Protein AF-A0A7U6KQI2-F1 (afdb_monomer)

Solvent-accessible surface area (backbone atoms only — not comparable to full-atom values): 11496 Å² total; per-residue (Å²): 137,54,70,47,60,80,83,77,88,86,73,78,76,94,43,94,84,66,69,53,70,56,40,53,53,15,52,50,47,34,68,74,64,38,85,82,41,93,63,65,39,61,56,38,44,75,36,62,61,55,49,39,53,52,46,29,74,75,37,90,73,30,69,63,38,70,56,45,44,67,76,28,96,80,22,43,69,46,88,55,51,68,84,73,72,43,36,100,43,98,83,51,48,86,84,87,81,79,83,88,69,80,93,71,61,63,43,60,57,50,57,73,70,44,94,61,56,85,85,59,84,67,90,86,66,77,79,86,78,88,77,86,53,77,36,42,60,90,90,49,73,78,52,50,51,23,80,91,77,74,36,75,60,78,96,70,84,91,74,59,68,69,58,38,51,74,70,71,51,75,82,89,85,129

Structure (mmCIF, N/CA/C/O backbone):
data_AF-A0A7U6KQI2-F1
#
_entry.id   AF-A0A7U6KQI2-F1
#
loop_
_atom_site.group_PDB
_atom_site.id
_atom_site.type_symbol
_atom_site.label_atom_id
_atom_site.label_alt_id
_atom_site.label_comp_id
_atom_site.label_asym_id
_atom_site.label_entity_id
_atom_site.label_seq_id
_atom_site.pdbx_PDB_ins_code
_atom_site.Cartn_x
_atom_site.Cartn_y
_atom_site.Cartn_z
_atom_site.occupancy
_atom_site.B_iso_or_equiv
_atom_site.auth_seq_id
_atom_site.auth_comp_id
_atom_site.auth_asym_id
_atom_site.auth_atom_id
_atom_site.pdbx_PDB_model_num
ATOM 1 N N . MET A 1 1 ? 2.837 10.499 0.931 1.00 57.94 1 MET A N 1
ATOM 2 C CA . MET A 1 1 ? 1.534 11.168 0.700 1.00 57.94 1 MET A CA 1
ATOM 3 C C . MET A 1 1 ? 0.795 11.158 2.033 1.00 57.94 1 MET A C 1
ATOM 5 O O . MET A 1 1 ? 0.653 10.084 2.589 1.00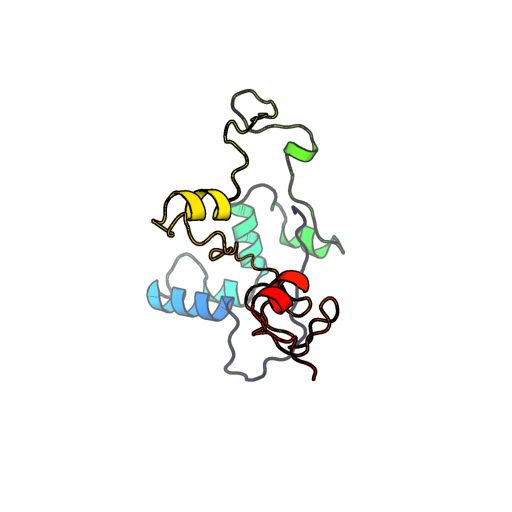 57.94 1 MET A O 1
ATOM 9 N N . CYS A 1 2 ? 0.428 12.316 2.591 1.00 86.50 2 CYS A N 1
ATOM 10 C CA . CYS A 1 2 ? -0.110 12.435 3.964 1.00 86.50 2 CYS A CA 1
ATOM 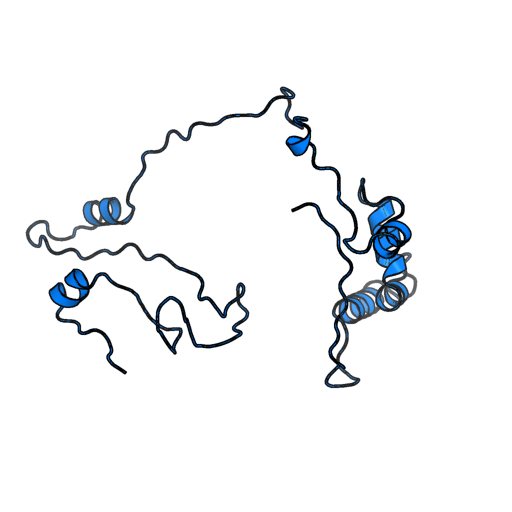11 C C . CYS A 1 2 ? -1.554 12.944 3.979 1.00 86.50 2 CYS A C 1
ATOM 13 O O . CYS A 1 2 ? -1.924 13.700 4.868 1.00 86.50 2 CYS A O 1
ATOM 15 N N . GLN A 1 3 ? -2.329 12.638 2.940 1.00 93.19 3 GLN A N 1
ATOM 16 C CA . GLN A 1 3 ? -3.720 13.062 2.822 1.00 93.19 3 GLN A CA 1
ATOM 17 C C . GLN A 1 3 ? -4.625 11.866 3.093 1.00 93.19 3 GLN A C 1
ATOM 19 O O . GLN A 1 3 ? -4.462 10.821 2.468 1.00 93.19 3 GLN A O 1
ATOM 24 N N . ILE A 1 4 ? -5.559 12.035 4.018 1.00 94.38 4 ILE A N 1
ATOM 25 C CA . ILE A 1 4 ? -6.569 11.050 4.383 1.00 94.38 4 ILE A CA 1
ATOM 26 C C . ILE A 1 4 ? -7.875 11.509 3.761 1.00 94.38 4 ILE A C 1
ATOM 28 O O . ILE A 1 4 ? -8.341 12.600 4.075 1.00 94.38 4 ILE A O 1
ATOM 32 N N . VAL A 1 5 ? -8.447 10.697 2.877 1.00 93.94 5 VAL A N 1
ATOM 33 C CA . VAL A 1 5 ? -9.682 11.005 2.144 1.00 93.94 5 VAL A CA 1
ATOM 34 C C . VAL A 1 5 ? -10.743 9.940 2.407 1.00 93.94 5 VAL A C 1
ATOM 36 O O . VAL A 1 5 ? -10.389 8.774 2.608 1.00 93.94 5 VAL A O 1
ATOM 39 N N . PRO A 1 6 ? -12.037 10.303 2.414 1.00 91.06 6 PRO A N 1
ATOM 40 C CA . PRO A 1 6 ? -13.094 9.310 2.484 1.00 91.06 6 PRO A CA 1
ATOM 41 C C . PRO A 1 6 ? -13.085 8.461 1.211 1.00 91.06 6 PRO A C 1
ATOM 43 O O . PRO A 1 6 ? -12.901 8.965 0.102 1.00 91.06 6 PRO A O 1
ATOM 46 N N . THR A 1 7 ? -13.307 7.160 1.369 1.00 87.69 7 THR A N 1
ATOM 47 C CA . THR A 1 7 ? -13.511 6.241 0.249 1.00 87.69 7 THR A CA 1
ATOM 48 C C . THR A 1 7 ? -14.771 5.428 0.501 1.00 87.69 7 THR A C 1
ATOM 50 O O . THR A 1 7 ? -15.082 5.085 1.641 1.00 87.69 7 THR A O 1
ATOM 53 N N . GLN A 1 8 ? -15.521 5.157 -0.566 1.00 85.19 8 GLN A N 1
ATOM 54 C CA . GLN A 1 8 ? -16.731 4.348 -0.503 1.00 85.19 8 GLN A CA 1
ATOM 55 C C . GLN A 1 8 ? -16.866 3.540 -1.792 1.00 85.19 8 GLN A C 1
ATOM 57 O O . GLN A 1 8 ? -16.806 4.091 -2.896 1.00 85.19 8 GLN A O 1
ATOM 62 N N . GLY A 1 9 ? -17.057 2.228 -1.650 1.00 85.00 9 GLY A N 1
ATOM 63 C CA . GLY A 1 9 ? -17.416 1.364 -2.768 1.00 85.00 9 GLY A CA 1
ATOM 64 C C . GLY A 1 9 ? -18.806 1.725 -3.293 1.00 85.00 9 GLY A C 1
ATOM 65 O O . GLY A 1 9 ? -19.740 1.884 -2.513 1.00 85.00 9 GLY A O 1
ATOM 66 N N . LYS A 1 10 ? -18.947 1.868 -4.614 1.00 87.44 10 LYS A N 1
ATOM 67 C CA . LYS A 1 10 ? -20.230 2.201 -5.267 1.00 87.44 10 LYS A CA 1
ATOM 68 C C . LYS A 1 10 ? -20.938 0.991 -5.880 1.00 87.44 10 LYS A C 1
ATOM 70 O O . LYS A 1 10 ? -22.059 1.115 -6.359 1.00 87.44 10 LYS A O 1
ATOM 75 N N . LEU A 1 11 ? -20.266 -0.157 -5.925 1.00 89.50 11 LEU A N 1
ATOM 76 C CA . LEU A 1 11 ? -20.790 -1.365 -6.550 1.00 89.50 11 LEU A CA 1
ATOM 77 C C . LEU A 1 11 ? -21.666 -2.129 -5.560 1.00 89.50 11 LEU A C 1
ATOM 79 O O . LEU A 1 11 ? -21.281 -2.319 -4.407 1.00 89.50 11 LEU A O 1
ATOM 83 N N . LY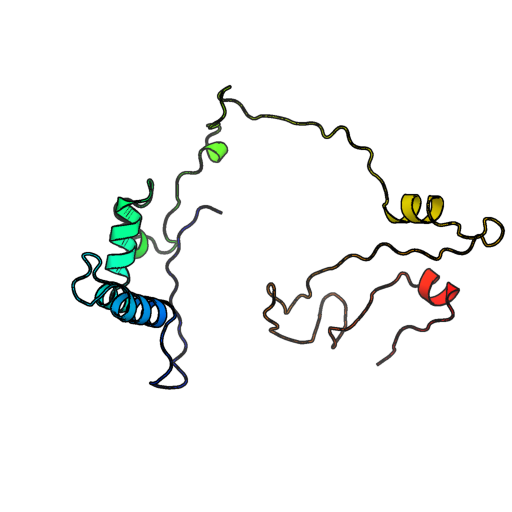S A 1 12 ? -22.824 -2.599 -6.031 1.00 88.69 12 LYS A N 1
ATOM 84 C CA . LYS A 1 12 ? -23.639 -3.546 -5.272 1.00 88.69 12 LYS A CA 1
ATOM 85 C C . LYS A 1 12 ? -22.884 -4.882 -5.189 1.00 88.69 12 LYS A C 1
ATOM 87 O O . LYS A 1 12 ? -22.381 -5.330 -6.224 1.00 88.69 12 LYS A O 1
ATOM 92 N N . PRO A 1 13 ? -22.798 -5.521 -4.010 1.00 89.69 13 PRO A N 1
ATOM 93 C CA . PRO A 1 13 ? -22.242 -6.863 -3.897 1.00 89.69 13 PRO A CA 1
ATOM 94 C C . PRO A 1 13 ? -22.929 -7.829 -4.866 1.00 89.69 13 PRO A C 1
ATOM 96 O O . PRO A 1 13 ? -24.145 -7.782 -5.049 1.00 89.69 13 PRO A O 1
ATOM 99 N N . VAL A 1 14 ? -22.144 -8.706 -5.489 1.00 93.88 14 VAL A N 1
ATOM 100 C CA . VAL A 1 14 ? -22.645 -9.694 -6.463 1.00 93.88 14 VAL A CA 1
ATOM 101 C C . VAL A 1 14 ? -23.403 -10.855 -5.809 1.00 93.88 14 VAL A C 1
ATOM 103 O O . VAL A 1 14 ? -24.035 -11.645 -6.502 1.00 93.88 14 VAL A O 1
ATOM 106 N N . SER A 1 15 ? -23.328 -10.978 -4.484 1.00 94.56 15 SER A N 1
ATOM 107 C CA . SER A 1 15 ? -23.982 -12.018 -3.695 1.00 94.56 15 SER A CA 1
ATOM 108 C C . SER A 1 15 ? -24.160 -11.534 -2.260 1.00 94.56 15 SER A C 1
ATOM 110 O O . SER A 1 15 ? -23.275 -10.861 -1.731 1.00 94.56 15 SER A O 1
ATOM 112 N N . ASP A 1 16 ? -25.250 -11.946 -1.615 1.00 89.88 16 ASP A N 1
ATOM 113 C CA . ASP A 1 16 ? -25.500 -11.683 -0.192 1.00 89.88 16 ASP A CA 1
ATOM 114 C C . ASP A 1 16 ? -24.538 -12.463 0.726 1.00 89.88 16 ASP A C 1
ATOM 116 O O . ASP A 1 16 ? -24.363 -12.119 1.891 1.00 89.88 16 ASP A O 1
ATOM 120 N N . ASN A 1 17 ? -23.854 -13.481 0.188 1.00 93.25 17 ASN A N 1
ATOM 121 C CA . ASN A 1 17 ? -22.815 -14.228 0.900 1.00 93.25 17 ASN A CA 1
ATOM 122 C C . ASN A 1 17 ? -21.437 -13.547 0.837 1.00 93.25 17 ASN A C 1
ATOM 124 O O . ASN A 1 17 ? -20.506 -13.987 1.513 1.00 93.25 17 ASN A O 1
ATOM 128 N N . LEU A 1 18 ? -21.271 -12.509 0.006 1.00 93.69 18 LEU A N 1
ATOM 129 C CA . LEU A 1 18 ? -19.999 -11.806 -0.121 1.00 93.69 18 LEU A CA 1
ATOM 130 C C . LEU A 1 18 ? -19.823 -10.842 1.054 1.00 93.69 18 LEU A C 1
ATOM 132 O O . LEU A 1 18 ? -20.541 -9.853 1.184 1.00 93.69 18 LEU A O 1
ATOM 136 N N . LYS A 1 19 ? -18.828 -11.119 1.894 1.00 92.25 19 LYS A N 1
ATOM 137 C CA . LYS A 1 19 ? -18.512 -10.316 3.077 1.00 92.25 19 LYS A CA 1
ATOM 138 C C . LYS A 1 19 ? -17.419 -9.295 2.767 1.00 92.25 19 LYS A C 1
ATOM 140 O O . LYS A 1 19 ? -16.539 -9.546 1.944 1.00 92.25 19 LYS A O 1
ATOM 145 N N . SER A 1 20 ? -17.462 -8.145 3.440 1.00 91.56 20 SER A N 1
ATOM 146 C CA . SER A 1 20 ? -16.341 -7.202 3.430 1.00 91.56 20 SER A CA 1
ATOM 147 C C . SER A 1 20 ? -15.134 -7.811 4.147 1.00 91.56 20 SER A C 1
ATOM 149 O O . SER A 1 20 ? -15.292 -8.642 5.042 1.00 91.56 20 SER A O 1
ATOM 151 N N . GLU A 1 21 ? -13.925 -7.369 3.801 1.00 94.12 21 GLU A N 1
ATOM 152 C CA . GLU A 1 21 ? -12.700 -7.794 4.493 1.00 94.12 21 GLU A CA 1
ATOM 153 C C . GLU A 1 21 ? -12.789 -7.530 6.005 1.00 94.12 21 GLU A C 1
ATOM 155 O O . GLU A 1 21 ? -12.495 -8.413 6.806 1.00 94.12 21 GLU A O 1
ATOM 160 N N . ALA A 1 22 ? -13.315 -6.363 6.397 1.00 94.69 22 ALA A N 1
ATOM 161 C CA . ALA A 1 22 ? -13.563 -6.025 7.797 1.00 94.69 22 ALA A CA 1
ATOM 162 C C . ALA A 1 22 ? -14.506 -7.025 8.492 1.00 94.69 22 ALA A C 1
ATOM 164 O O . ALA A 1 22 ? -14.245 -7.409 9.630 1.00 94.69 22 ALA A O 1
ATOM 165 N N . LYS A 1 23 ? -15.570 -7.491 7.819 1.00 95.50 23 LYS A N 1
ATOM 166 C CA . LYS A 1 23 ? -16.492 -8.498 8.372 1.00 95.50 23 LYS A CA 1
ATOM 167 C C . LYS A 1 23 ? -15.829 -9.867 8.499 1.00 95.50 23 LYS A C 1
ATOM 169 O O . LYS A 1 23 ? -16.006 -10.513 9.524 1.00 95.50 23 LYS A O 1
ATOM 174 N N . ILE A 1 24 ? -15.035 -10.282 7.508 1.00 97.12 24 ILE A N 1
ATOM 175 C CA . ILE A 1 24 ? -14.280 -11.548 7.555 1.00 97.12 24 ILE A CA 1
ATOM 176 C C . ILE A 1 24 ? -13.312 -11.544 8.743 1.00 97.12 24 ILE A C 1
ATOM 178 O O . ILE A 1 24 ? -13.302 -12.488 9.531 1.00 97.12 24 ILE A O 1
ATOM 182 N N . ILE A 1 25 ? -12.530 -10.470 8.895 1.00 97.19 25 ILE A N 1
ATOM 183 C CA . ILE A 1 25 ? -11.577 -10.323 10.001 1.00 97.19 25 ILE A CA 1
ATOM 184 C C . ILE A 1 25 ? -12.314 -10.321 11.342 1.00 97.19 25 ILE A C 1
ATOM 186 O O . ILE A 1 25 ? -11.906 -11.030 12.257 1.00 97.19 25 ILE A O 1
ATOM 190 N N . ALA A 1 26 ? -13.407 -9.564 11.459 1.00 97.06 26 ALA A N 1
ATOM 191 C CA . ALA A 1 26 ? -14.174 -9.476 12.694 1.00 97.06 26 ALA A CA 1
ATOM 192 C C . ALA A 1 26 ? -14.792 -10.815 13.110 1.00 97.06 26 ALA A C 1
ATOM 194 O O . ALA A 1 26 ? -14.663 -11.205 14.265 1.00 97.06 26 ALA A O 1
ATOM 195 N N . GLU A 1 27 ? -15.427 -11.540 12.187 1.00 96.50 27 GLU A N 1
ATOM 196 C CA . GLU A 1 27 ? -16.010 -12.853 12.478 1.00 96.50 27 GLU A CA 1
ATOM 197 C C . GLU A 1 27 ? -14.941 -13.876 12.873 1.00 96.50 27 GLU A C 1
ATOM 199 O O . GLU A 1 27 ? -15.144 -14.636 13.821 1.00 96.50 27 GLU A O 1
ATOM 204 N N . LEU A 1 28 ? -13.786 -13.868 12.196 1.00 97.50 28 LEU A N 1
ATOM 205 C CA . LEU A 1 28 ? -12.658 -14.724 12.559 1.00 97.50 28 LEU A CA 1
ATOM 206 C C . LEU A 1 28 ? -12.121 -14.370 13.950 1.00 97.50 28 LEU A C 1
ATOM 208 O O . LEU A 1 28 ? -11.902 -15.263 14.764 1.00 97.50 28 LEU A O 1
ATOM 212 N N . ALA A 1 29 ? -11.945 -13.081 14.242 1.00 97.00 29 ALA A N 1
ATOM 213 C CA . ALA A 1 29 ? -11.482 -12.617 15.543 1.00 97.00 29 ALA A CA 1
ATOM 214 C C . ALA A 1 29 ? -12.465 -13.004 16.654 1.00 97.00 29 ALA A C 1
ATOM 216 O O . ALA A 1 29 ? -12.044 -13.533 17.675 1.00 97.00 29 ALA A O 1
ATOM 217 N N . THR A 1 30 ? -13.771 -12.831 16.440 1.00 96.44 30 THR A N 1
ATOM 218 C CA . THR A 1 30 ? -14.804 -13.281 17.383 1.00 96.44 30 THR A CA 1
ATOM 219 C C . THR A 1 30 ? -14.783 -14.794 17.581 1.00 96.44 30 THR A C 1
ATOM 221 O O . THR A 1 30 ? -14.931 -15.262 18.707 1.00 96.44 30 THR A O 1
ATOM 224 N N . HIS A 1 31 ? -14.572 -15.571 16.516 1.00 96.50 31 HIS A N 1
ATOM 225 C CA . HIS A 1 31 ? -14.498 -17.027 16.614 1.00 96.50 31 HIS A CA 1
ATOM 226 C C . HIS A 1 31 ? -13.256 -17.503 17.382 1.00 96.50 31 HIS A C 1
ATOM 228 O O . HIS A 1 31 ? -13.344 -18.438 18.170 1.00 96.50 31 HIS A O 1
ATOM 234 N N . VAL A 1 32 ? -12.106 -16.864 17.161 1.00 97.38 32 VAL A N 1
ATOM 235 C CA . VAL A 1 32 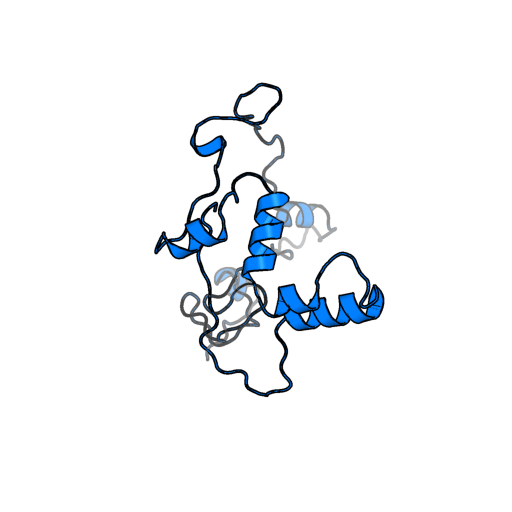? -10.817 -17.273 17.743 1.00 97.38 32 VAL A CA 1
ATOM 236 C C . VAL A 1 32 ? -10.619 -16.734 19.161 1.00 97.38 32 VAL A C 1
ATOM 238 O O . VAL A 1 32 ? -10.080 -17.438 20.009 1.00 97.38 32 VAL A O 1
ATOM 241 N N . LEU A 1 33 ? -11.025 -15.490 19.423 1.00 96.75 33 LEU A N 1
ATOM 242 C CA . LEU A 1 33 ? -10.774 -14.788 20.688 1.00 96.75 33 LEU A CA 1
ATOM 243 C C . LEU A 1 33 ? -11.950 -14.858 21.668 1.00 96.75 33 LEU A C 1
ATOM 245 O O . LEU A 1 33 ? -11.799 -14.423 22.806 1.00 96.75 33 LEU A O 1
ATOM 249 N N . GLY A 1 34 ? -13.097 -15.383 21.234 1.00 92.50 34 GLY A N 1
ATOM 250 C CA . GLY A 1 34 ? -14.326 -15.407 22.018 1.00 92.50 34 GLY A CA 1
ATOM 251 C C . GLY A 1 34 ? -15.169 -14.141 21.850 1.00 92.50 34 GLY A C 1
ATOM 252 O O . GLY A 1 34 ? -14.680 -13.052 21.536 1.00 92.50 34 GLY A O 1
ATOM 253 N N . ALA A 1 35 ? -16.478 -14.294 22.056 1.00 87.94 35 ALA A N 1
ATOM 254 C CA . ALA A 1 35 ? -17.437 -13.189 22.000 1.00 87.94 35 ALA A CA 1
ATOM 255 C C . ALA A 1 35 ? -17.317 -12.226 23.196 1.00 87.94 35 ALA A C 1
ATOM 257 O O . ALA A 1 35 ? -17.820 -11.109 23.137 1.00 87.94 35 ALA A O 1
ATOM 258 N N . ASP A 1 36 ? -16.645 -12.657 24.262 1.00 90.56 36 ASP A N 1
ATOM 259 C CA . ASP A 1 36 ? -16.335 -11.916 25.485 1.00 90.56 36 ASP A CA 1
ATOM 260 C C . ASP A 1 36 ? -15.016 -11.125 25.403 1.00 90.56 36 ASP A C 1
ATOM 262 O O . ASP A 1 36 ? -14.592 -10.516 26.388 1.00 90.56 36 ASP A O 1
ATOM 266 N N . SER A 1 37 ? -14.377 -11.087 24.227 1.00 93.62 37 SER A N 1
ATOM 267 C CA . SER A 1 37 ? -13.229 -10.217 23.971 1.00 93.62 37 SER A CA 1
ATOM 268 C C . SER A 1 37 ? -13.551 -8.758 24.322 1.00 93.62 37 SER A C 1
ATOM 270 O O . SER A 1 37 ? -14.613 -8.237 23.985 1.00 93.62 37 SER A O 1
ATOM 272 N N . SER A 1 38 ? -12.600 -8.060 24.949 1.00 92.81 38 SER A N 1
ATOM 273 C CA . SER A 1 38 ? -12.737 -6.633 25.279 1.00 92.81 38 SER A CA 1
ATOM 274 C C . SER A 1 38 ? -12.804 -5.724 24.046 1.00 92.81 38 SER A C 1
ATOM 276 O O . SER A 1 38 ? -13.168 -4.553 24.162 1.00 92.81 38 SER A O 1
ATOM 278 N N . ILE A 1 39 ? -12.447 -6.245 22.869 1.00 93.56 39 ILE A N 1
ATOM 279 C CA . ILE A 1 39 ? -12.522 -5.533 21.597 1.00 93.56 39 ILE A CA 1
ATOM 280 C C . ILE A 1 39 ? -13.842 -5.901 20.900 1.00 93.56 39 ILE A C 1
ATOM 282 O O . ILE A 1 39 ? -14.080 -7.081 20.629 1.00 93.56 39 ILE A O 1
ATOM 286 N N . PRO A 1 40 ? -14.689 -4.919 20.541 1.00 94.50 40 PRO A N 1
ATOM 287 C CA . PRO A 1 40 ? -15.990 -5.170 19.926 1.00 94.50 40 PRO A CA 1
ATOM 288 C C . PRO A 1 40 ? -15.866 -5.449 18.415 1.00 94.50 40 PRO A C 1
ATOM 290 O O . PRO A 1 40 ? -16.335 -4.673 17.581 1.00 94.50 40 PRO A O 1
ATOM 293 N N . TRP A 1 41 ? -15.235 -6.569 18.049 1.00 96.06 41 TRP A N 1
ATOM 294 C CA . TRP A 1 41 ? -14.892 -6.925 16.664 1.00 96.06 41 TRP A CA 1
ATOM 295 C C . TRP A 1 41 ? -16.069 -6.839 15.686 1.00 96.06 41 TRP A C 1
ATOM 297 O O . TRP A 1 41 ? -15.962 -6.191 14.644 1.00 96.06 41 TRP A O 1
ATOM 307 N N . LEU A 1 42 ? -17.209 -7.458 16.018 1.00 95.56 42 LEU A N 1
ATOM 308 C CA . LEU A 1 42 ? -18.382 -7.447 15.138 1.00 95.56 42 LEU A CA 1
ATOM 309 C C . LEU A 1 42 ? -18.929 -6.031 14.931 1.00 95.56 42 LEU A C 1
ATOM 311 O O . LEU A 1 42 ? -19.214 -5.666 13.792 1.00 95.56 42 LEU A O 1
ATOM 315 N N . ALA A 1 43 ? -18.994 -5.216 15.988 1.00 95.75 43 ALA A N 1
ATOM 316 C CA . ALA A 1 43 ? -19.463 -3.835 15.887 1.00 95.75 43 ALA A CA 1
ATOM 317 C C . ALA A 1 43 ? -18.540 -2.992 14.995 1.00 95.75 43 ALA A C 1
ATOM 319 O O . ALA A 1 43 ? -19.021 -2.247 14.149 1.00 95.75 43 ALA A O 1
ATOM 320 N N . MET A 1 44 ? -17.219 -3.171 15.103 1.00 95.56 44 MET A N 1
ATOM 321 C CA . MET A 1 44 ? -16.251 -2.492 14.232 1.00 95.56 44 MET A CA 1
ATOM 322 C C . MET A 1 44 ? -16.445 -2.821 12.746 1.00 95.56 44 MET A C 1
ATOM 324 O O . MET A 1 44 ? -16.165 -1.985 11.891 1.00 95.56 44 MET A O 1
ATOM 328 N N . SER A 1 45 ? -16.922 -4.026 12.415 1.00 94.94 45 SER A N 1
ATOM 329 C CA . SER A 1 45 ? -17.197 -4.396 11.019 1.00 94.94 45 SER A CA 1
ATOM 330 C C . SER A 1 45 ? -18.462 -3.762 10.437 1.00 94.94 45 SER A C 1
ATOM 332 O O . SER A 1 45 ? -18.606 -3.702 9.215 1.00 94.94 45 SER A O 1
ATOM 334 N N . GLU A 1 46 ? -19.373 -3.318 11.302 1.00 94.00 46 GLU A N 1
ATOM 335 C CA . GLU A 1 46 ? -20.667 -2.731 10.941 1.00 94.00 46 GLU A CA 1
ATOM 336 C C . GLU A 1 46 ? -20.617 -1.203 10.993 1.00 94.00 46 GLU A C 1
ATOM 338 O O . GLU A 1 46 ? -21.232 -0.538 10.158 1.00 94.00 46 GLU A O 1
ATOM 343 N N . ASP A 1 47 ? -19.818 -0.656 11.910 1.00 95.62 47 ASP A N 1
ATOM 344 C CA . ASP A 1 47 ? -19.585 0.769 12.068 1.00 95.62 47 ASP A CA 1
ATOM 345 C C . ASP A 1 47 ? -18.087 1.110 11.991 1.00 95.62 47 ASP A C 1
ATOM 347 O O . ASP A 1 47 ? -17.313 0.962 12.941 1.00 95.62 47 ASP A O 1
ATOM 351 N N . PHE A 1 48 ? -17.680 1.632 10.832 1.00 94.00 48 PHE A N 1
ATOM 352 C CA . PHE A 1 48 ? -16.313 2.098 10.604 1.00 94.00 48 PHE A CA 1
ATOM 353 C C . PHE A 1 48 ? -15.957 3.349 11.417 1.00 94.00 48 PHE A C 1
ATOM 355 O O . PHE A 1 48 ? -14.773 3.686 11.495 1.00 94.00 48 PHE A O 1
ATOM 362 N N . ASP A 1 49 ? -16.928 4.046 12.011 1.00 96.06 49 ASP A N 1
ATOM 363 C CA . ASP A 1 49 ? -16.641 5.161 12.908 1.00 96.06 49 ASP A CA 1
ATOM 364 C C . ASP A 1 49 ? -15.912 4.655 14.158 1.00 96.06 49 ASP A C 1
ATOM 366 O O . ASP A 1 49 ? -14.905 5.255 14.535 1.00 96.06 49 ASP A O 1
ATOM 370 N N . LEU A 1 50 ? -16.292 3.484 14.687 1.00 96.88 50 LEU A N 1
ATOM 371 C CA . LEU A 1 50 ? -15.582 2.834 15.794 1.00 96.88 50 LEU A CA 1
ATOM 372 C C . LEU A 1 50 ? -14.124 2.545 15.433 1.00 96.88 50 LEU A C 1
ATOM 374 O O . LEU A 1 50 ? -13.221 2.871 16.197 1.00 96.88 50 LEU A O 1
ATOM 378 N N . ILE A 1 51 ? -13.862 1.994 14.244 1.00 96.00 51 ILE A N 1
ATOM 379 C CA . ILE A 1 51 ? -12.484 1.747 13.787 1.00 96.00 51 ILE A CA 1
ATOM 380 C C . ILE A 1 51 ? -11.680 3.055 13.785 1.00 96.00 51 ILE A C 1
ATOM 382 O O . ILE A 1 51 ? -10.540 3.091 14.250 1.00 96.00 51 ILE A O 1
ATOM 386 N N . ARG A 1 52 ? -12.270 4.145 13.285 1.00 96.75 52 ARG A N 1
ATOM 387 C CA . ARG A 1 52 ? -11.612 5.458 13.238 1.00 96.75 52 ARG A CA 1
ATOM 388 C C . ARG A 1 52 ? -11.377 6.047 14.626 1.00 96.75 52 ARG A C 1
ATOM 390 O O . ARG A 1 52 ? -10.340 6.678 14.820 1.00 96.75 52 ARG A O 1
ATOM 397 N N . ASP A 1 53 ? -12.269 5.807 15.580 1.00 97.19 53 ASP A N 1
ATOM 398 C CA . ASP A 1 53 ? -12.092 6.239 16.968 1.00 97.19 53 ASP A CA 1
ATOM 399 C C . ASP A 1 53 ? -10.955 5.476 17.661 1.00 97.19 53 ASP A C 1
ATOM 401 O O . ASP A 1 53 ? -10.167 6.079 18.390 1.00 97.19 53 ASP A O 1
ATOM 405 N N . TYR A 1 54 ? -10.797 4.176 17.393 1.00 96.19 54 TYR A N 1
ATOM 406 C CA . TYR A 1 54 ? -9.640 3.411 17.876 1.00 96.19 54 TYR A CA 1
ATOM 407 C C . TYR A 1 54 ? -8.332 3.874 17.217 1.00 96.19 54 TYR A C 1
ATOM 409 O O . TYR A 1 54 ? -7.319 4.023 17.901 1.00 96.19 54 TYR A O 1
ATOM 417 N N . ILE A 1 55 ? -8.343 4.173 15.911 1.00 96.50 55 ILE A N 1
ATOM 418 C CA . ILE A 1 55 ? -7.182 4.764 15.221 1.00 96.50 55 ILE A CA 1
ATOM 419 C C . ILE A 1 55 ? -6.792 6.098 15.871 1.00 96.50 55 ILE A C 1
ATOM 421 O O . ILE A 1 55 ? -5.610 6.330 16.119 1.00 96.50 55 ILE A O 1
ATOM 425 N N . ALA A 1 56 ? -7.771 6.953 16.174 1.00 97.19 56 ALA A N 1
ATOM 426 C CA . ALA A 1 56 ? -7.543 8.252 16.802 1.00 97.19 56 ALA A CA 1
ATOM 427 C C . ALA A 1 56 ? -6.933 8.149 18.210 1.00 97.19 56 ALA A C 1
ATOM 429 O O . ALA A 1 56 ? -6.199 9.045 18.616 1.00 97.19 56 ALA A O 1
ATOM 430 N N . GLN A 1 57 ? -7.209 7.066 18.941 1.00 96.12 57 GLN A N 1
ATOM 431 C CA . GLN A 1 57 ? -6.612 6.802 20.255 1.00 96.12 57 GLN A CA 1
ATOM 432 C C . GLN A 1 57 ? -5.178 6.267 20.162 1.00 96.12 57 GLN A C 1
ATOM 434 O O . GLN A 1 57 ? -4.369 6.520 21.051 1.00 96.12 57 GLN A O 1
ATOM 439 N N . ALA A 1 58 ? -4.863 5.511 19.108 1.00 96.31 58 ALA A N 1
ATOM 440 C CA . ALA A 1 58 ? -3.584 4.819 18.977 1.00 96.31 58 ALA A CA 1
ATOM 441 C C . ALA A 1 58 ? -2.521 5.614 18.201 1.00 96.31 58 ALA A C 1
ATOM 443 O O . ALA A 1 58 ? -1.326 5.372 18.376 1.00 96.31 58 ALA A O 1
ATOM 444 N N . ILE A 1 59 ? -2.932 6.524 17.311 1.00 95.38 59 ILE A N 1
ATOM 445 C CA . ILE A 1 59 ? -2.035 7.180 16.354 1.00 95.38 59 ILE A CA 1
ATOM 446 C C . ILE A 1 59 ? -2.209 8.701 16.405 1.00 95.38 59 ILE A C 1
ATOM 448 O O . ILE A 1 59 ? -3.246 9.238 16.017 1.00 95.38 59 ILE A O 1
ATOM 452 N N . ASN A 1 60 ? -1.145 9.405 16.803 1.00 93.50 60 ASN A N 1
ATOM 453 C CA . ASN A 1 60 ? -1.107 10.870 16.814 1.00 93.50 60 ASN A CA 1
ATOM 454 C C . ASN A 1 60 ? -1.415 11.463 15.429 1.00 93.50 60 ASN A C 1
ATOM 456 O O . ASN A 1 60 ? -0.957 10.965 14.396 1.00 93.50 60 ASN A O 1
ATOM 460 N N . GLY A 1 61 ? -2.136 12.582 15.411 1.00 94.12 61 GLY A N 1
ATOM 461 C CA . GLY A 1 61 ? -2.544 13.278 14.193 1.00 94.12 61 GLY A CA 1
ATOM 462 C C . GLY A 1 61 ? -3.905 12.840 13.644 1.00 94.12 61 GLY A C 1
ATOM 463 O O . GLY A 1 61 ? -4.392 13.467 12.695 1.00 94.12 61 GLY A O 1
ATOM 464 N N . PHE A 1 62 ? -4.532 11.811 14.225 1.00 96.62 62 PHE A N 1
ATOM 465 C CA . PHE 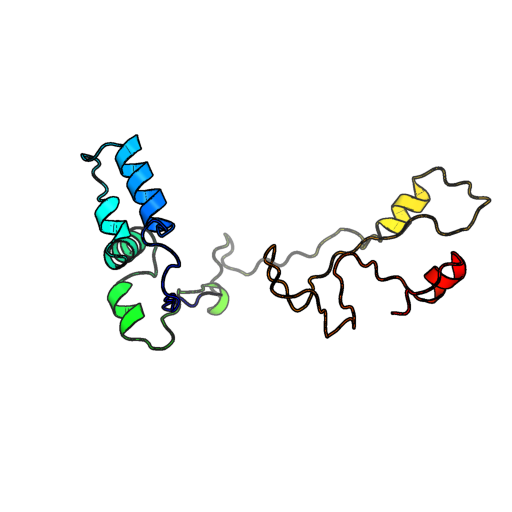A 1 62 ? -5.888 11.347 13.902 1.00 96.62 62 PHE A CA 1
ATOM 466 C C . PHE A 1 62 ? -6.961 11.842 14.882 1.00 96.62 62 PHE A C 1
ATOM 468 O O . PHE A 1 62 ? -8.101 11.387 14.830 1.00 96.62 62 PHE A O 1
ATOM 475 N N . GLU A 1 63 ? -6.651 12.815 15.736 1.00 96.38 63 GLU A N 1
ATOM 476 C CA . GLU A 1 63 ? -7.608 13.395 16.678 1.00 96.38 63 GLU A CA 1
ATOM 477 C C . GLU A 1 63 ? -8.847 13.895 15.923 1.00 96.38 63 GLU A C 1
ATOM 479 O O . GLU A 1 63 ? -8.729 14.511 14.855 1.00 96.38 63 GLU A O 1
ATOM 484 N N . ASN A 1 64 ? -10.036 13.620 16.465 1.00 95.75 64 ASN A N 1
ATOM 485 C CA . ASN A 1 64 ? -11.325 13.945 15.849 1.00 95.75 64 ASN A CA 1
ATOM 486 C C . ASN A 1 64 ? -11.483 13.394 14.415 1.00 95.75 64 ASN A C 1
ATOM 488 O O . ASN A 1 64 ? -12.067 14.068 13.560 1.00 95.75 64 ASN A O 1
ATOM 492 N N . PHE A 1 65 ? -10.960 12.191 14.124 1.00 97.00 65 PHE A N 1
ATOM 493 C CA . PHE A 1 65 ? -10.977 11.577 12.785 1.00 97.00 65 PHE A CA 1
ATOM 494 C C . PHE A 1 65 ? -12.364 11.678 12.135 1.00 97.00 65 PHE A C 1
ATOM 496 O O . PHE A 1 65 ? -12.515 12.304 11.083 1.00 97.00 65 PHE A O 1
ATOM 503 N N . ASN A 1 66 ? -13.387 11.115 12.780 1.00 96.44 66 ASN A N 1
ATOM 504 C CA . ASN A 1 66 ? -14.751 11.058 12.257 1.00 96.44 66 ASN A CA 1
ATOM 505 C C . ASN A 1 66 ? -15.336 12.435 11.906 1.00 96.44 66 ASN A C 1
ATOM 507 O O . ASN A 1 66 ? -16.037 12.577 10.904 1.00 96.44 66 ASN A O 1
ATOM 511 N N . GLN A 1 67 ? -15.016 13.464 12.691 1.00 96.56 67 GLN A N 1
ATOM 512 C CA . GLN A 1 67 ? -15.410 14.838 12.391 1.00 96.56 67 GLN A CA 1
ATOM 513 C C . GLN A 1 67 ? -14.631 15.371 11.181 1.00 96.56 67 GLN A C 1
ATOM 515 O O . GLN A 1 67 ? -15.219 15.828 10.203 1.00 96.56 67 GLN A O 1
ATOM 520 N N . ARG A 1 68 ? -13.299 15.264 11.201 1.00 95.81 68 ARG A N 1
ATOM 521 C CA . ARG A 1 68 ? -12.418 15.824 10.165 1.00 95.81 68 ARG A CA 1
ATOM 522 C C . ARG A 1 68 ? -12.642 15.206 8.792 1.00 95.81 68 ARG A C 1
ATOM 524 O O . ARG A 1 68 ? -12.530 15.918 7.797 1.00 95.81 68 ARG A O 1
ATOM 531 N N . ILE A 1 69 ? -12.936 13.910 8.719 1.00 95.38 69 ILE A N 1
ATOM 532 C CA . ILE A 1 69 ? -13.171 13.233 7.440 1.00 95.38 69 ILE A CA 1
ATOM 533 C C . ILE A 1 69 ? -14.519 13.613 6.815 1.00 95.38 69 ILE A C 1
ATOM 535 O O . ILE A 1 69 ? -14.645 13.562 5.596 1.00 95.38 69 ILE A O 1
ATOM 539 N N . ARG A 1 70 ? -15.505 14.015 7.630 1.00 93.75 70 ARG A N 1
ATOM 540 C CA . ARG A 1 70 ? -16.835 14.442 7.169 1.00 93.75 70 ARG A CA 1
ATOM 541 C C . ARG A 1 70 ? -16.898 15.925 6.820 1.00 93.75 70 ARG A C 1
ATOM 543 O O . ARG A 1 70 ? -17.523 16.279 5.829 1.00 93.75 70 ARG A O 1
ATOM 550 N N . THR A 1 71 ? -16.250 16.786 7.604 1.00 93.50 71 THR A N 1
ATOM 551 C CA . THR A 1 71 ? -16.306 18.241 7.388 1.00 93.50 71 THR A CA 1
ATOM 552 C C . THR A 1 71 ? -15.493 18.693 6.174 1.00 93.50 71 THR A C 1
ATOM 554 O O . THR A 1 71 ? -15.813 19.709 5.566 1.00 93.50 71 THR A O 1
ATOM 557 N N . ASN A 1 72 ? -14.436 17.963 5.806 1.00 88.31 72 ASN A N 1
ATOM 558 C CA . ASN A 1 72 ? -13.546 18.364 4.720 1.00 88.31 72 ASN A CA 1
ATOM 559 C C . ASN A 1 72 ? -13.811 17.541 3.455 1.00 88.31 72 ASN A C 1
ATOM 561 O O . ASN A 1 72 ? -13.508 16.351 3.418 1.00 88.31 72 ASN A O 1
ATOM 565 N N . GLU A 1 73 ? -14.270 18.183 2.378 1.00 85.94 73 GLU A N 1
ATOM 566 C CA . GLU A 1 73 ? -14.563 17.509 1.098 1.00 85.94 73 GLU A CA 1
ATOM 567 C C . GLU A 1 73 ? -13.357 16.756 0.514 1.00 85.94 73 GLU A C 1
ATOM 569 O O . GLU A 1 73 ? -13.495 15.703 -0.103 1.00 85.94 73 GLU A O 1
ATOM 574 N N . ARG A 1 74 ? -12.147 17.285 0.728 1.00 90.06 74 ARG A N 1
ATOM 575 C CA . ARG A 1 74 ? -10.882 16.670 0.290 1.00 90.06 74 ARG A CA 1
ATOM 576 C C . ARG A 1 74 ? -10.173 15.921 1.418 1.00 90.06 74 ARG A C 1
ATOM 578 O O . ARG A 1 74 ? -8.975 15.657 1.316 1.00 90.06 74 ARG A O 1
ATOM 585 N N . GLY A 1 75 ? -10.897 15.604 2.488 1.00 93.31 75 GLY A N 1
ATOM 586 C CA . GLY A 1 75 ? -10.353 14.995 3.689 1.00 93.31 75 GLY A CA 1
ATOM 587 C C . GLY A 1 75 ? -9.343 15.891 4.413 1.00 93.31 75 GLY A C 1
ATOM 588 O O . GLY A 1 75 ? -9.386 17.114 4.294 1.00 93.31 75 GLY A O 1
ATOM 589 N N . PHE A 1 76 ? -8.435 15.303 5.190 1.00 94.50 76 PHE A N 1
ATOM 590 C CA . PHE A 1 76 ? -7.485 16.054 6.018 1.00 94.50 76 PHE A CA 1
ATOM 591 C C . PHE A 1 76 ? -6.047 15.571 5.841 1.00 94.50 76 PHE A C 1
ATOM 593 O O . PHE A 1 76 ? -5.794 14.453 5.400 1.00 94.50 76 PHE A O 1
ATOM 600 N N . HIS A 1 77 ? -5.086 16.418 6.205 1.00 93.50 77 HIS A N 1
ATOM 601 C CA . HIS A 1 77 ? -3.672 16.064 6.173 1.00 93.50 77 HIS A CA 1
ATOM 602 C C . HIS A 1 77 ? -3.155 15.665 7.554 1.00 93.50 77 HIS A C 1
ATOM 604 O O . HIS A 1 77 ? -3.468 16.317 8.551 1.00 93.50 77 HIS A O 1
ATOM 610 N N . LEU A 1 78 ? -2.325 14.625 7.591 1.00 93.81 78 LEU A N 1
ATOM 611 C CA . LEU A 1 78 ? -1.448 14.358 8.726 1.00 93.81 78 LEU A CA 1
ATOM 612 C C . LEU A 1 78 ? -0.233 15.282 8.661 1.00 93.81 78 LEU A C 1
ATOM 614 O O . LEU A 1 78 ? 0.226 15.658 7.574 1.00 93.81 78 LEU A O 1
ATOM 618 N N . TYR A 1 79 ? 0.300 15.629 9.829 1.00 92.44 79 TYR A N 1
ATOM 619 C CA . TYR A 1 79 ? 1.506 16.437 9.920 1.00 92.44 79 TYR A CA 1
ATOM 620 C C . TYR A 1 79 ? 2.697 15.701 9.293 1.00 92.44 79 TYR A C 1
ATOM 622 O O . TYR A 1 79 ? 2.945 14.531 9.573 1.00 92.44 79 TYR A O 1
ATOM 630 N N . HIS A 1 80 ? 3.449 16.398 8.441 1.00 92.56 80 HIS A N 1
ATOM 631 C CA . HIS A 1 80 ? 4.643 15.865 7.790 1.00 92.56 80 HIS A CA 1
ATOM 632 C C . HIS A 1 80 ? 5.842 16.740 8.152 1.00 92.56 80 HIS A C 1
ATOM 634 O O . HIS A 1 80 ? 6.083 17.762 7.507 1.00 92.56 80 HIS A O 1
ATOM 640 N N . ALA A 1 81 ? 6.597 16.338 9.177 1.00 93.94 81 ALA A N 1
ATOM 641 C CA . ALA A 1 81 ? 7.676 17.127 9.780 1.00 93.94 81 ALA A CA 1
ATOM 642 C C . ALA A 1 81 ? 8.670 17.695 8.748 1.00 93.94 81 ALA A C 1
ATOM 644 O O . ALA A 1 81 ? 8.939 18.898 8.727 1.00 93.94 81 ALA A O 1
ATOM 645 N N . ALA A 1 82 ? 9.100 16.871 7.789 1.00 93.12 82 ALA A N 1
ATOM 646 C CA . ALA A 1 82 ? 10.042 17.288 6.753 1.00 93.12 82 ALA A CA 1
ATOM 647 C C . ALA A 1 82 ? 9.500 18.399 5.826 1.00 93.12 82 ALA A C 1
ATOM 649 O O . ALA A 1 82 ? 10.282 19.194 5.310 1.00 93.12 82 ALA A O 1
ATOM 650 N N . ARG A 1 83 ? 8.170 18.542 5.660 1.00 93.50 83 ARG A N 1
ATOM 651 C CA . ARG A 1 83 ? 7.573 19.667 4.897 1.00 93.50 83 ARG A CA 1
ATOM 652 C C . ARG A 1 83 ? 7.819 21.004 5.604 1.00 93.50 83 ARG A C 1
ATOM 654 O O . ARG A 1 83 ? 7.909 22.036 4.947 1.00 93.50 83 ARG A O 1
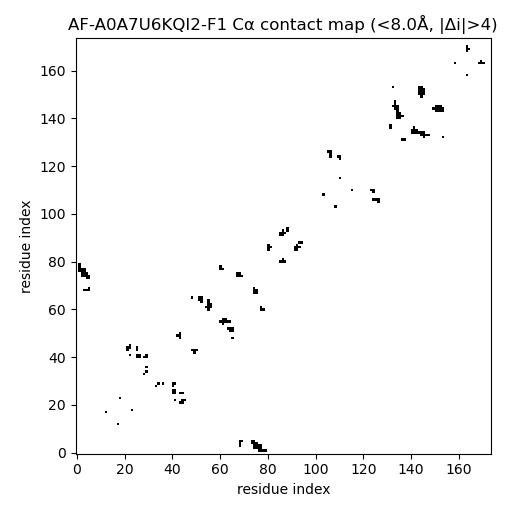ATOM 661 N N . HIS A 1 84 ? 7.960 20.971 6.924 1.00 94.56 84 HIS A N 1
ATOM 662 C CA . HIS A 1 84 ? 8.220 22.126 7.777 1.00 94.56 84 HIS A CA 1
ATOM 663 C C . HIS A 1 84 ? 9.697 22.238 8.178 1.00 94.56 84 HIS A C 1
ATOM 665 O O . HIS A 1 84 ? 10.023 23.007 9.075 1.00 94.56 84 HIS A O 1
ATOM 671 N N . ARG A 1 85 ? 10.595 21.491 7.512 1.00 95.50 85 ARG A N 1
ATOM 672 C CA . ARG A 1 85 ? 12.037 21.428 7.824 1.00 95.50 85 ARG A CA 1
ATOM 673 C C . ARG A 1 85 ? 12.333 20.977 9.262 1.00 95.50 85 ARG A C 1
ATOM 675 O O . ARG A 1 85 ? 13.378 21.317 9.806 1.00 95.50 85 ARG A O 1
ATOM 682 N N . VAL A 1 86 ? 11.427 20.200 9.855 1.00 96.44 86 VAL A N 1
ATOM 683 C CA . VAL A 1 86 ? 11.644 19.516 11.131 1.00 96.44 86 VAL A CA 1
ATOM 684 C C . VAL A 1 86 ? 12.157 18.112 10.824 1.00 96.44 86 VAL A C 1
ATOM 686 O O . VAL A 1 86 ? 11.470 17.333 10.158 1.00 96.44 86 VAL A O 1
ATOM 689 N N . TRP A 1 87 ? 13.370 17.800 11.280 1.00 96.81 87 TRP A N 1
ATOM 690 C CA . TRP A 1 87 ? 14.024 16.515 11.042 1.00 96.81 87 TRP A CA 1
ATOM 691 C C . TRP A 1 87 ? 14.082 15.716 12.335 1.00 96.81 87 TRP A C 1
ATOM 693 O O . TRP A 1 87 ? 14.749 16.116 13.285 1.00 96.81 87 TRP A O 1
ATOM 703 N N . ASN A 1 88 ? 13.409 14.568 12.352 1.00 94.50 88 ASN A N 1
ATOM 704 C CA . ASN A 1 88 ? 13.414 13.648 13.488 1.00 94.50 88 ASN A CA 1
ATOM 705 C C . ASN A 1 88 ? 14.669 12.756 13.447 1.00 94.50 88 ASN A C 1
ATOM 707 O O . ASN A 1 88 ? 14.575 11.534 13.407 1.00 94.50 88 ASN A O 1
ATOM 711 N N . THR A 1 89 ? 15.839 13.388 13.365 1.00 96.50 89 THR A N 1
ATOM 712 C CA . THR A 1 89 ? 17.167 12.762 13.399 1.00 96.50 89 THR A CA 1
ATOM 713 C C . THR A 1 89 ? 17.884 13.218 14.669 1.00 96.50 89 THR A C 1
ATOM 715 O O . THR A 1 89 ? 17.545 14.264 15.221 1.00 96.50 89 THR A O 1
ATOM 718 N N . GLU A 1 90 ? 18.903 12.487 15.124 1.00 96.44 90 GLU A N 1
ATOM 719 C CA . GLU A 1 90 ? 19.669 12.864 16.329 1.00 96.44 90 GLU A CA 1
ATOM 720 C C . GLU A 1 90 ? 20.281 14.273 16.241 1.00 96.44 90 GLU A C 1
ATOM 722 O O . GLU A 1 90 ? 20.367 14.985 17.236 1.00 96.44 90 GLU A O 1
ATOM 727 N N . SER A 1 91 ? 20.672 14.706 15.038 1.00 95.81 91 SER A N 1
ATOM 728 C CA . SER A 1 91 ? 21.260 16.030 14.799 1.00 95.81 91 SER A CA 1
ATOM 729 C C . SER A 1 91 ? 20.226 17.152 14.638 1.00 95.81 91 SER A C 1
ATOM 731 O O . SER A 1 91 ? 20.605 18.323 14.562 1.00 95.81 91 SER A O 1
ATOM 733 N N . GLY A 1 92 ? 18.940 16.811 14.488 1.00 96.69 92 GLY A N 1
ATOM 734 C CA . GLY A 1 92 ? 17.877 17.749 14.121 1.00 96.69 92 GLY A CA 1
ATOM 735 C C . GLY A 1 92 ? 17.998 18.322 12.700 1.00 96.69 92 GLY A C 1
ATOM 736 O O . GLY A 1 92 ? 17.309 19.288 12.365 1.00 96.69 92 GLY A O 1
ATOM 737 N N . LYS A 1 93 ? 18.870 17.761 11.848 1.00 96.62 93 LYS A N 1
ATOM 738 C CA . LYS A 1 93 ? 19.126 18.213 10.468 1.00 96.62 93 LYS A CA 1
ATOM 739 C C . LYS A 1 93 ? 18.839 17.114 9.441 1.00 96.62 93 LYS A C 1
ATOM 741 O O . LYS A 1 93 ? 18.806 15.924 9.765 1.00 96.62 93 LYS A O 1
ATOM 746 N N . ALA A 1 94 ? 18.665 17.528 8.185 1.00 96.06 94 ALA A N 1
ATOM 747 C CA . ALA A 1 94 ? 18.657 16.617 7.046 1.00 96.06 94 ALA A CA 1
ATOM 748 C C . ALA A 1 94 ? 20.014 15.904 6.951 1.00 96.06 94 ALA A C 1
ATOM 750 O O . ALA A 1 94 ? 21.055 16.556 7.042 1.00 96.06 94 ALA A O 1
ATOM 751 N N . GLN A 1 95 ? 19.988 14.586 6.764 1.00 94.88 95 GLN A N 1
ATOM 752 C CA . GLN A 1 95 ? 21.184 13.757 6.644 1.00 94.88 95 GLN A CA 1
ATOM 753 C C . GLN A 1 95 ? 21.422 13.461 5.165 1.00 94.88 95 GLN A C 1
ATOM 755 O O . GLN A 1 95 ? 20.627 12.767 4.533 1.00 94.88 95 GLN A O 1
ATOM 760 N N . PHE A 1 96 ? 22.469 14.058 4.600 1.00 94.19 96 PHE A N 1
ATOM 761 C CA . PHE A 1 96 ? 22.864 13.825 3.215 1.00 94.19 96 PHE A CA 1
ATOM 762 C C . PHE A 1 96 ? 23.887 12.699 3.172 1.00 94.19 96 PHE A C 1
ATOM 764 O O . PHE A 1 96 ? 24.921 12.781 3.829 1.00 94.19 96 PHE A O 1
ATOM 771 N N . GLU A 1 97 ? 23.616 11.689 2.357 1.00 91.75 97 GLU A N 1
ATOM 772 C CA . GLU A 1 97 ? 24.540 10.592 2.103 1.00 91.75 97 GLU A CA 1
ATOM 773 C C . GLU A 1 97 ? 24.904 10.586 0.623 1.00 91.75 97 GLU A C 1
ATOM 775 O O . GLU A 1 97 ? 24.032 10.653 -0.247 1.00 91.75 97 GLU A O 1
ATOM 780 N N . VAL A 1 98 ? 26.204 10.528 0.342 1.00 91.38 98 VAL A N 1
ATOM 781 C CA . VAL A 1 98 ? 26.719 10.312 -1.008 1.00 91.38 98 VAL A CA 1
ATOM 782 C C . VAL A 1 98 ? 27.046 8.828 -1.115 1.00 91.38 98 VAL A C 1
ATOM 784 O O . VAL A 1 98 ? 27.935 8.358 -0.406 1.00 91.38 98 VAL A O 1
ATOM 787 N N . PRO A 1 99 ? 26.344 8.060 -1.960 1.00 85.75 99 PRO A N 1
ATOM 788 C CA . PRO A 1 99 ? 26.664 6.654 -2.118 1.00 85.75 99 PRO A CA 1
ATOM 789 C C . PRO A 1 99 ? 28.073 6.481 -2.704 1.00 85.75 99 PRO A C 1
ATOM 791 O O . PRO A 1 99 ? 28.391 7.056 -3.741 1.00 85.75 99 PRO A O 1
ATOM 794 N N . HIS A 1 100 ? 28.913 5.678 -2.045 1.00 85.19 100 HIS A N 1
ATOM 795 C CA . HIS A 1 100 ? 30.302 5.411 -2.454 1.00 85.19 100 HIS A CA 1
ATOM 796 C C . HIS A 1 100 ? 30.464 4.122 -3.278 1.00 85.19 100 HIS A C 1
ATOM 798 O O . HIS A 1 100 ? 31.563 3.579 -3.370 1.00 85.19 100 HIS A O 1
ATOM 804 N N . TYR A 1 101 ? 29.382 3.605 -3.863 1.00 77.81 101 TYR A N 1
ATOM 805 C CA . TYR A 1 101 ? 29.460 2.466 -4.774 1.00 77.81 101 TYR A CA 1
ATOM 806 C C . TYR A 1 101 ? 29.595 2.940 -6.223 1.00 77.81 101 TYR A C 1
ATOM 808 O O . TYR A 1 101 ? 28.971 3.917 -6.640 1.00 77.81 101 TYR A O 1
ATOM 816 N N . SER A 1 102 ? 30.405 2.228 -7.004 1.00 74.12 102 SER A N 1
ATOM 817 C CA . SER A 1 102 ? 30.501 2.450 -8.446 1.00 74.12 102 SER A CA 1
ATOM 818 C C . SER A 1 102 ? 29.159 2.150 -9.119 1.00 74.12 102 SER A C 1
ATOM 820 O O . SER A 1 102 ? 28.487 1.179 -8.771 1.00 74.12 102 SER A O 1
ATOM 822 N N . ILE A 1 103 ? 28.775 2.955 -10.115 1.00 69.69 103 ILE A N 1
ATOM 823 C CA . ILE A 1 103 ? 27.662 2.606 -11.005 1.00 69.69 103 ILE A CA 1
ATOM 824 C C . ILE A 1 103 ? 28.138 1.443 -11.870 1.00 69.69 103 ILE A C 1
ATOM 826 O O . ILE A 1 103 ? 28.873 1.632 -12.838 1.00 69.69 103 ILE A O 1
ATOM 830 N N . THR A 1 104 ? 27.752 0.231 -11.495 1.00 65.75 104 THR A N 1
ATOM 831 C CA . THR A 1 104 ? 28.098 -0.970 -12.245 1.00 65.75 104 THR A CA 1
ATOM 832 C C . THR A 1 104 ? 26.913 -1.430 -13.082 1.00 65.75 104 THR A C 1
ATOM 834 O O . THR A 1 104 ? 25.826 -1.691 -12.566 1.00 65.75 104 THR A O 1
ATOM 837 N N . TYR A 1 105 ? 27.140 -1.601 -14.382 1.00 67.75 105 TYR A N 1
ATOM 838 C CA . TYR A 1 105 ? 26.242 -2.364 -15.238 1.00 67.75 105 TYR A CA 1
ATOM 839 C C . TYR A 1 105 ? 26.455 -3.851 -14.950 1.00 67.75 105 TYR A C 1
ATOM 841 O O . TYR A 1 105 ? 27.452 -4.431 -15.371 1.00 67.75 105 TYR A O 1
ATOM 849 N N . VAL A 1 106 ? 25.530 -4.463 -14.210 1.00 68.44 106 VAL A N 1
ATOM 850 C CA . VAL A 1 106 ? 25.599 -5.875 -13.783 1.00 68.44 106 VAL A CA 1
ATOM 851 C C . VAL A 1 106 ? 25.888 -6.819 -14.958 1.00 68.44 106 VAL A C 1
ATOM 853 O O . VAL A 1 106 ? 26.659 -7.759 -14.810 1.00 68.44 106 VAL A O 1
ATOM 856 N N . ALA A 1 107 ? 25.350 -6.531 -16.148 1.00 64.44 107 ALA A N 1
ATOM 857 C CA . ALA A 1 107 ? 25.617 -7.319 -17.352 1.00 64.44 107 ALA A CA 1
ATOM 858 C C . ALA A 1 107 ? 27.102 -7.324 -17.769 1.00 64.44 107 ALA A C 1
ATOM 860 O O . ALA A 1 107 ? 27.582 -8.353 -18.228 1.00 64.44 107 ALA A O 1
ATOM 861 N N . ALA A 1 108 ? 27.832 -6.220 -17.571 1.00 64.75 108 ALA A N 1
ATOM 862 C CA . ALA A 1 108 ? 29.263 -6.142 -17.869 1.00 64.75 108 ALA A CA 1
ATOM 863 C C . ALA A 1 108 ? 30.089 -6.983 -16.879 1.00 64.75 108 ALA A C 1
ATOM 865 O O . ALA A 1 108 ? 30.917 -7.781 -17.293 1.00 64.75 108 ALA A O 1
ATOM 866 N N . GLN A 1 109 ? 29.781 -6.912 -15.578 1.00 67.19 109 GLN A N 1
ATOM 867 C CA . GLN A 1 109 ? 30.431 -7.772 -14.577 1.00 67.19 109 GLN A CA 1
ATOM 868 C C . GLN A 1 109 ? 30.121 -9.262 -14.772 1.00 67.19 109 GLN A C 1
ATOM 870 O O . GLN A 1 109 ? 30.976 -10.110 -14.525 1.00 67.19 109 GLN A O 1
ATOM 875 N N . MET A 1 110 ? 28.901 -9.607 -15.192 1.00 65.38 110 MET A N 1
ATOM 876 C CA . MET A 1 110 ? 28.543 -11.003 -15.457 1.00 65.38 110 MET A CA 1
ATOM 877 C C . MET A 1 110 ? 29.219 -11.548 -16.717 1.00 65.38 110 MET A C 1
ATOM 879 O O . MET A 1 110 ? 29.550 -12.730 -16.738 1.00 65.38 110 MET A O 1
ATOM 883 N N . ALA A 1 111 ? 29.460 -10.704 -17.724 1.00 63.97 111 ALA A N 1
ATOM 884 C CA . ALA A 1 111 ? 30.233 -11.074 -18.907 1.00 63.97 111 ALA A CA 1
ATOM 885 C C . ALA A 1 111 ? 31.716 -11.338 -18.581 1.00 63.97 111 ALA A C 1
ATOM 887 O O . ALA A 1 111 ? 32.288 -12.256 -19.152 1.00 63.97 111 ALA A O 1
ATOM 888 N N . ASP A 1 112 ? 32.296 -10.602 -17.625 1.00 62.94 112 ASP A N 1
ATOM 889 C CA . ASP A 1 112 ? 33.693 -10.780 -17.191 1.00 62.94 112 ASP A CA 1
ATOM 890 C C . ASP A 1 112 ? 33.905 -11.983 -16.246 1.00 62.94 112 ASP A C 1
ATOM 892 O O . ASP A 1 112 ? 35.024 -12.464 -16.093 1.00 62.94 112 ASP A O 1
ATOM 896 N N . THR A 1 113 ? 32.856 -12.442 -15.551 1.00 59.88 113 THR A N 1
ATOM 897 C CA . THR A 1 113 ? 32.950 -13.493 -14.509 1.00 59.88 113 THR A CA 1
ATOM 898 C C . THR A 1 113 ? 32.515 -14.876 -14.970 1.00 59.88 113 THR A C 1
ATOM 900 O O . THR A 1 113 ? 32.865 -15.868 -14.331 1.00 59.88 113 THR A O 1
ATOM 903 N N . HIS A 1 114 ? 31.738 -14.960 -16.047 1.00 56.31 114 HIS A N 1
ATOM 904 C CA . HIS A 1 114 ? 31.475 -16.233 -16.699 1.00 56.31 114 HIS A CA 1
ATOM 905 C C . HIS A 1 114 ? 32.610 -16.479 -17.687 1.00 56.31 114 HIS A C 1
ATOM 907 O O . HIS A 1 114 ? 33.010 -15.558 -18.390 1.00 56.31 114 HIS A O 1
ATOM 913 N N . ASP A 1 115 ? 33.111 -17.713 -17.726 1.00 52.72 115 ASP A N 1
ATOM 914 C CA . ASP A 1 115 ? 34.130 -18.229 -18.652 1.00 52.72 115 ASP A CA 1
ATOM 915 C C . ASP A 1 115 ? 33.550 -18.275 -20.084 1.00 52.72 115 ASP A C 1
ATOM 917 O O . ASP A 1 115 ? 33.354 -19.321 -20.701 1.00 52.72 115 ASP A O 1
ATOM 921 N N . ILE A 1 116 ? 33.096 -17.118 -20.566 1.00 55.09 116 ILE A N 1
ATOM 922 C CA . ILE A 1 116 ? 32.595 -16.923 -21.911 1.00 55.09 116 ILE A CA 1
ATOM 923 C C . ILE A 1 116 ? 33.853 -16.800 -22.752 1.00 55.09 116 ILE A C 1
ATOM 925 O O . ILE A 1 116 ? 34.508 -15.763 -22.687 1.00 55.09 116 ILE A O 1
ATOM 929 N N . ASP A 1 117 ? 34.191 -17.872 -23.478 1.00 52.09 117 ASP A N 1
ATOM 930 C CA . ASP A 1 117 ? 35.321 -17.944 -24.411 1.00 52.09 117 ASP A CA 1
ATOM 931 C C . ASP A 1 117 ? 35.648 -16.564 -24.990 1.00 52.09 117 ASP A C 1
ATOM 933 O O . ASP A 1 117 ? 34.882 -16.020 -25.788 1.00 52.09 117 ASP A O 1
ATOM 937 N N . HIS A 1 118 ? 36.781 -15.988 -24.580 1.00 54.56 118 HIS A N 1
ATOM 938 C CA . HIS A 1 118 ? 37.205 -14.650 -25.004 1.00 54.56 118 HIS A CA 1
ATOM 939 C C . HIS A 1 118 ? 37.478 -14.557 -26.519 1.00 54.56 118 HIS A C 1
ATOM 941 O O . HIS A 1 118 ? 37.682 -13.461 -27.042 1.00 54.56 118 HIS A O 1
ATOM 947 N N . GLU A 1 119 ? 37.474 -15.689 -27.230 1.00 56.19 119 GLU A N 1
ATOM 948 C CA . GLU A 1 119 ? 37.518 -15.751 -28.693 1.00 56.19 119 GLU A CA 1
ATOM 949 C C . GLU A 1 119 ? 36.153 -15.438 -29.339 1.00 56.19 119 GLU A C 1
ATOM 951 O O . GLU A 1 119 ? 36.103 -14.917 -30.455 1.00 56.19 119 GLU A O 1
ATOM 956 N N . ASP A 1 120 ? 35.041 -15.677 -28.634 1.00 58.09 120 ASP A N 1
ATOM 957 C CA . ASP A 1 120 ? 33.685 -15.380 -29.093 1.00 58.09 120 ASP A CA 1
ATOM 958 C C . ASP A 1 120 ? 33.184 -14.066 -28.476 1.00 58.09 120 ASP A C 1
ATOM 960 O O . ASP A 1 120 ? 32.512 -14.026 -27.446 1.00 58.09 120 ASP A O 1
ATOM 964 N N . THR A 1 121 ? 33.501 -12.963 -29.155 1.00 57.78 121 THR A N 1
ATOM 965 C CA . THR A 1 121 ? 33.131 -11.583 -28.775 1.00 57.78 121 THR A CA 1
ATOM 966 C C . THR A 1 121 ? 31.625 -11.276 -28.854 1.00 57.78 121 THR A C 1
ATOM 968 O O . THR A 1 121 ? 31.214 -10.116 -28.766 1.00 57.78 121 THR A O 1
ATOM 971 N N . THR A 1 122 ? 30.767 -12.282 -29.039 1.00 67.81 122 THR A N 1
ATOM 972 C CA . THR A 1 122 ? 29.321 -12.073 -29.125 1.00 67.81 122 THR A CA 1
ATOM 973 C C . THR A 1 122 ? 28.706 -11.778 -27.753 1.00 67.81 122 THR A C 1
ATOM 975 O O . THR A 1 122 ? 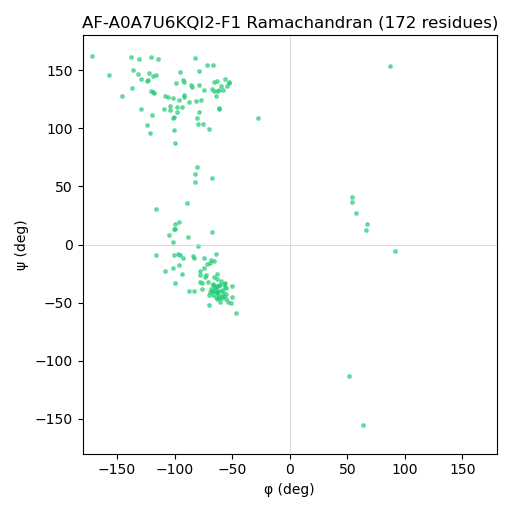28.937 -12.473 -26.767 1.00 67.81 122 THR A O 1
ATOM 978 N N . GLN A 1 123 ? 27.863 -10.741 -27.678 1.00 71.94 123 GLN A N 1
ATOM 979 C CA . GLN A 1 123 ? 27.079 -10.428 -26.479 1.00 71.94 123 GLN A CA 1
ATOM 980 C C . GLN A 1 123 ? 26.127 -11.596 -26.153 1.00 71.94 123 GLN A C 1
ATOM 982 O O . GLN A 1 123 ? 25.232 -11.902 -26.950 1.00 71.94 123 GLN A O 1
ATOM 987 N N . LYS A 1 124 ? 26.297 -12.224 -24.979 1.00 74.50 124 LYS A N 1
ATOM 988 C CA . LYS A 1 124 ? 25.487 -13.375 -24.510 1.00 74.50 124 LYS A CA 1
ATOM 989 C C . LYS A 1 124 ? 24.660 -13.098 -23.251 1.00 74.50 124 LYS A C 1
ATOM 991 O O . LYS A 1 124 ? 23.833 -13.919 -22.865 1.00 74.50 124 LYS A O 1
ATOM 996 N N . VAL A 1 125 ? 24.874 -11.952 -22.605 1.00 79.62 125 VAL A N 1
ATOM 997 C CA . VAL A 1 125 ? 24.207 -11.576 -21.351 1.00 79.62 125 VAL A CA 1
ATOM 998 C C . VAL A 1 125 ? 23.392 -10.307 -21.572 1.00 79.62 125 VAL A C 1
ATOM 1000 O O . VAL A 1 125 ? 23.909 -9.322 -22.084 1.00 79.62 125 VAL A O 1
ATOM 1003 N N . TRP A 1 126 ? 22.129 -10.284 -21.151 1.00 83.00 126 TRP A N 1
ATOM 1004 C CA . TRP A 1 126 ? 21.297 -9.078 -21.203 1.00 83.00 126 TRP A CA 1
ATOM 1005 C C . TRP A 1 126 ? 20.848 -8.669 -19.811 1.00 83.00 126 TRP A C 1
ATOM 1007 O O . TRP A 1 126 ? 20.527 -9.510 -18.972 1.00 83.00 126 TRP A O 1
ATOM 1017 N N . GLN A 1 127 ? 20.757 -7.361 -19.579 1.00 85.00 127 GLN A N 1
ATOM 1018 C CA . GLN A 1 127 ? 20.116 -6.839 -18.381 1.00 85.00 127 GLN A CA 1
ATOM 1019 C C . GLN A 1 127 ? 18.595 -6.845 -18.562 1.00 85.00 127 GLN A C 1
ATOM 1021 O O . GLN A 1 127 ? 18.038 -6.033 -19.302 1.00 85.00 127 GLN A O 1
ATOM 1026 N N . LEU A 1 128 ? 17.911 -7.741 -17.850 1.00 89.81 128 LEU A N 1
ATOM 1027 C CA . LEU A 1 128 ? 16.453 -7.763 -17.812 1.00 89.81 128 LEU A CA 1
ATOM 1028 C C . LEU A 1 128 ? 15.931 -6.659 -16.886 1.00 89.81 128 LEU A C 1
ATOM 1030 O O . LEU A 1 128 ? 16.271 -6.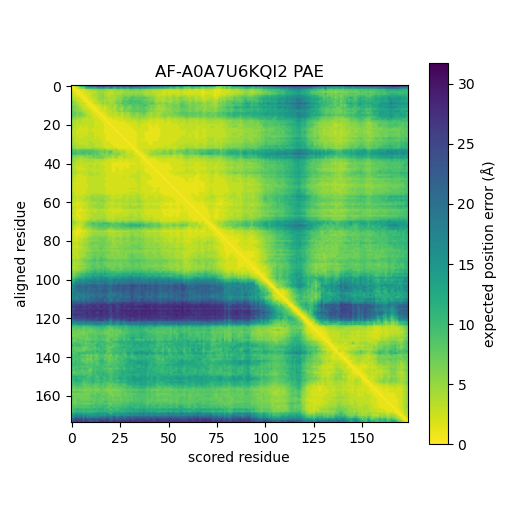605 -15.707 1.00 89.81 128 LEU A O 1
ATOM 1034 N N . THR A 1 129 ? 15.062 -5.804 -17.419 1.00 90.25 129 THR A N 1
ATOM 1035 C CA . THR A 1 129 ? 14.351 -4.781 -16.643 1.00 90.25 129 THR A CA 1
ATOM 1036 C C . THR A 1 129 ? 12.852 -4.996 -16.774 1.00 90.25 129 THR A C 1
ATOM 1038 O O . THR A 1 129 ? 12.337 -5.159 -17.879 1.00 90.25 129 THR A O 1
ATOM 1041 N N . SER A 1 130 ? 12.137 -4.973 -15.650 1.00 90.06 130 SER A N 1
ATOM 1042 C CA . SER A 1 130 ? 10.678 -5.011 -15.647 1.00 90.06 130 SER A CA 1
ATOM 1043 C C . SER A 1 130 ? 10.104 -3.596 -15.652 1.00 90.06 130 SER A C 1
ATOM 1045 O O . SER A 1 130 ? 10.592 -2.685 -14.984 1.00 90.06 130 SER A O 1
ATOM 1047 N N . VAL A 1 131 ? 9.036 -3.407 -16.420 1.00 87.25 131 VAL A N 1
ATOM 1048 C CA . VAL A 1 131 ? 8.283 -2.155 -16.470 1.00 87.25 131 VAL A CA 1
ATOM 1049 C C . VAL A 1 131 ? 6.800 -2.457 -16.332 1.00 87.25 131 VAL A C 1
ATOM 1051 O O . VAL A 1 131 ? 6.317 -3.492 -16.786 1.00 87.25 131 VAL A O 1
ATOM 1054 N N . ARG A 1 132 ? 6.052 -1.551 -15.699 1.00 85.62 132 ARG A N 1
ATOM 1055 C CA . ARG A 1 132 ? 4.602 -1.712 -15.547 1.00 85.62 132 ARG A CA 1
ATOM 1056 C C . ARG A 1 132 ? 3.890 -1.339 -16.846 1.00 85.62 132 ARG A C 1
ATOM 1058 O O . ARG A 1 132 ? 4.225 -0.329 -17.477 1.00 85.62 132 ARG A O 1
ATOM 1065 N N . SER A 1 133 ? 2.904 -2.145 -17.238 1.00 85.31 133 SER A N 1
ATOM 1066 C CA . SER A 1 133 ? 1.993 -1.791 -18.332 1.00 85.31 133 SER A CA 1
ATOM 1067 C C . SER A 1 133 ? 1.044 -0.675 -17.896 1.00 85.31 133 SER A C 1
ATOM 1069 O O . SER A 1 133 ? 0.705 -0.612 -16.715 1.00 85.31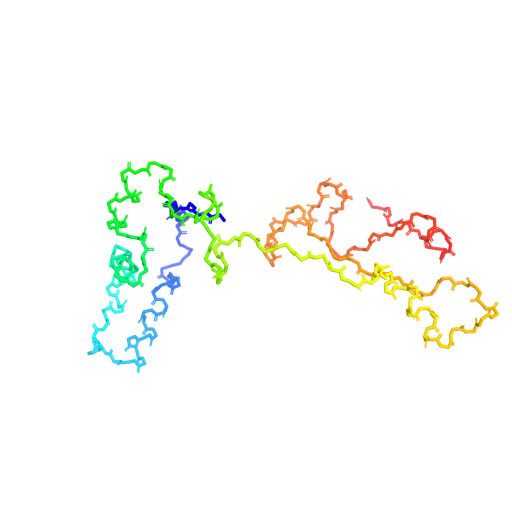 133 SER A O 1
ATOM 1071 N N . HIS A 1 134 ? 0.533 0.108 -18.843 1.00 85.62 134 HIS A N 1
ATOM 1072 C CA . HIS A 1 134 ? -0.489 1.128 -18.578 1.00 85.62 134 HIS A CA 1
ATOM 1073 C C . HIS A 1 134 ? -1.730 0.586 -17.840 1.00 85.62 134 HIS A C 1
ATOM 1075 O O . HIS A 1 134 ? -2.120 1.135 -16.815 1.00 85.62 134 HIS A O 1
ATOM 1081 N N . ASP A 1 135 ? -2.306 -0.524 -18.313 1.00 86.56 135 ASP A N 1
ATOM 1082 C CA . ASP A 1 135 ? -3.557 -1.093 -17.778 1.00 86.56 135 ASP A CA 1
ATOM 1083 C C . ASP A 1 135 ? -3.315 -2.089 -16.629 1.00 86.56 135 ASP A C 1
ATOM 1085 O O . ASP A 1 135 ? -3.983 -3.119 -16.513 1.00 86.56 135 ASP A O 1
ATOM 1089 N N . GLN A 1 136 ? -2.313 -1.832 -15.789 1.00 84.12 136 GLN A N 1
ATOM 1090 C CA . GLN A 1 136 ? -1.997 -2.662 -14.627 1.00 84.12 136 GLN A CA 1
ATOM 1091 C C . GLN A 1 136 ? -1.678 -1.793 -13.426 1.00 84.12 136 GLN A C 1
ATOM 1093 O O . GLN A 1 136 ? -0.857 -0.879 -13.498 1.00 84.12 136 GLN A O 1
ATOM 1098 N N . PHE A 1 137 ? -2.246 -2.163 -12.286 1.00 83.62 137 PHE A N 1
ATOM 1099 C CA . PHE A 1 137 ? -1.822 -1.634 -11.001 1.00 83.62 137 PHE A CA 1
ATOM 1100 C C . PHE A 1 137 ? -1.350 -2.790 -10.128 1.00 83.62 137 PHE A C 1
ATOM 1102 O O . PHE A 1 137 ? -2.139 -3.635 -9.711 1.00 83.62 137 PHE A O 1
ATOM 1109 N N . ASN A 1 138 ? -0.042 -2.834 -9.865 1.00 83.94 138 ASN A N 1
ATOM 1110 C CA . ASN A 1 138 ? 0.618 -3.944 -9.175 1.00 83.94 138 ASN A CA 1
ATOM 1111 C C . ASN A 1 138 ? 0.279 -5.296 -9.823 1.00 83.94 138 ASN A C 1
ATOM 1113 O O . ASN A 1 138 ? 0.697 -5.520 -10.948 1.00 83.94 138 ASN A O 1
ATOM 1117 N N . THR A 1 139 ? -0.448 -6.191 -9.158 1.00 84.38 139 THR A N 1
ATOM 1118 C CA . THR A 1 139 ? -0.828 -7.513 -9.689 1.00 84.38 139 THR A CA 1
ATOM 1119 C C . THR A 1 139 ? -2.185 -7.521 -10.394 1.00 84.38 139 THR A C 1
ATOM 1121 O O . THR A 1 139 ? -2.505 -8.482 -11.088 1.00 84.38 139 THR A O 1
ATOM 1124 N N . MET A 1 140 ? -2.977 -6.455 -10.254 1.00 85.88 140 MET A N 1
ATOM 1125 C CA . MET A 1 140 ? -4.300 -6.350 -10.864 1.00 85.88 140 MET A CA 1
ATOM 1126 C C . MET A 1 140 ? -4.180 -5.923 -12.325 1.00 85.88 140 MET A C 1
ATOM 1128 O O . MET A 1 140 ? -3.601 -4.878 -12.641 1.00 85.88 140 MET A O 1
ATOM 1132 N N . ILE A 1 141 ? -4.742 -6.743 -13.209 1.00 86.19 141 ILE A N 1
ATOM 1133 C CA . ILE A 1 141 ? -4.788 -6.513 -14.651 1.00 86.19 141 ILE A CA 1
ATOM 1134 C C . ILE A 1 141 ? -6.153 -5.920 -14.999 1.00 86.19 141 ILE A C 1
ATOM 1136 O O . ILE A 1 141 ? -7.175 -6.572 -14.809 1.00 86.19 141 ILE A O 1
ATOM 1140 N N . PHE A 1 142 ? -6.164 -4.703 -15.541 1.00 86.69 142 PHE A N 1
ATOM 1141 C CA . PHE A 1 142 ? -7.385 -4.041 -16.018 1.00 86.69 142 PHE A CA 1
ATOM 1142 C C . PHE A 1 142 ? -7.609 -4.222 -17.521 1.00 86.69 142 PHE A C 1
ATOM 1144 O O . PHE A 1 142 ? -8.717 -4.035 -18.013 1.00 86.69 142 PHE A O 1
ATOM 1151 N N . GLY A 1 143 ? -6.564 -4.599 -18.253 1.00 86.31 143 GLY A N 1
ATOM 1152 C CA . GLY A 1 143 ? -6.613 -4.789 -19.696 1.00 86.31 143 GLY A CA 1
ATOM 1153 C C . GLY A 1 143 ? -5.330 -5.412 -20.227 1.00 86.31 143 GLY A C 1
ATOM 1154 O O . GLY A 1 143 ? -4.298 -5.414 -19.559 1.00 86.31 143 GLY A O 1
ATOM 1155 N N . PHE A 1 144 ? -5.379 -5.965 -21.435 1.00 86.50 144 PHE A N 1
ATOM 1156 C CA . PHE A 1 144 ? -4.207 -6.557 -22.098 1.00 86.50 144 PHE A CA 1
ATOM 1157 C C . PHE A 1 144 ? -3.497 -5.587 -23.047 1.00 86.50 144 PHE A C 1
ATOM 1159 O O . PHE A 1 144 ? -2.405 -5.881 -23.525 1.00 86.50 144 PHE A O 1
ATOM 1166 N N . LYS A 1 145 ? -4.102 -4.423 -23.296 1.00 87.44 145 LYS A N 1
ATOM 1167 C CA . LYS A 1 145 ? -3.579 -3.414 -24.206 1.00 87.44 145 LYS A CA 1
ATOM 1168 C C . LYS A 1 145 ? -2.631 -2.474 -23.471 1.00 87.44 145 LYS A C 1
ATOM 1170 O O . LYS A 1 145 ? -3.013 -1.795 -22.527 1.00 87.44 145 LYS A O 1
ATOM 1175 N N . ASP A 1 146 ? -1.398 -2.378 -23.942 1.00 87.56 146 ASP A N 1
ATOM 1176 C CA . ASP A 1 146 ? -0.491 -1.306 -23.552 1.00 87.56 146 ASP A CA 1
ATOM 1177 C C . ASP A 1 146 ? -0.470 -0.260 -24.663 1.00 87.56 146 ASP A C 1
ATOM 1179 O O . ASP A 1 146 ? 0.209 -0.411 -25.682 1.00 87.56 146 ASP A O 1
ATOM 1183 N N . ARG A 1 147 ? -1.244 0.814 -24.476 1.00 85.38 147 ARG A N 1
ATOM 1184 C CA . ARG A 1 147 ? -1.349 1.898 -25.461 1.00 85.38 147 ARG A CA 1
ATOM 1185 C C . ARG A 1 147 ? -0.005 2.576 -25.726 1.00 85.38 147 ARG A C 1
ATOM 1187 O O . ARG A 1 147 ? 0.234 2.989 -26.857 1.00 85.38 147 ARG A O 1
ATOM 1194 N N . TYR A 1 148 ? 0.851 2.703 -24.715 1.00 86.56 148 TYR A N 1
ATOM 1195 C CA . TYR A 1 148 ? 2.123 3.410 -24.857 1.00 86.56 148 TYR A CA 1
ATOM 1196 C C . TYR A 1 148 ? 3.159 2.577 -25.604 1.00 86.56 148 TYR A C 1
ATOM 1198 O O . TYR A 1 148 ? 3.957 3.130 -26.354 1.00 86.56 148 TYR A O 1
ATOM 1206 N N . ARG A 1 149 ? 3.121 1.252 -25.437 1.00 87.00 149 ARG A N 1
ATOM 1207 C CA . ARG A 1 149 ? 4.060 0.321 -26.085 1.00 87.00 149 ARG A CA 1
ATOM 1208 C C . ARG A 1 149 ? 3.482 -0.397 -27.302 1.00 87.00 149 ARG A C 1
ATOM 1210 O O . ARG A 1 149 ? 4.167 -1.214 -27.905 1.00 87.00 149 ARG A O 1
ATOM 1217 N N . GLN A 1 150 ? 2.239 -0.076 -27.658 1.00 87.69 150 GLN A N 1
ATOM 1218 C CA . GLN A 1 150 ? 1.527 -0.594 -28.826 1.00 87.69 150 GLN A CA 1
ATOM 1219 C C . GLN A 1 150 ? 1.495 -2.133 -28.880 1.00 87.69 150 GLN A C 1
ATOM 1221 O O . GLN A 1 150 ? 1.655 -2.728 -29.941 1.00 87.69 150 GLN A O 1
ATOM 1226 N N . THR A 1 151 ? 1.278 -2.780 -27.731 1.00 87.12 151 THR A N 1
ATOM 1227 C CA . THR A 1 151 ? 1.077 -4.236 -27.636 1.00 87.12 151 THR A CA 1
ATOM 1228 C C . THR A 1 151 ? -0.327 -4.554 -27.128 1.00 87.12 151 THR A C 1
ATOM 1230 O O . THR A 1 151 ? -0.876 -3.827 -26.301 1.00 87.12 151 THR A O 1
ATOM 1233 N N . ASN A 1 152 ? -0.906 -5.653 -27.614 1.00 87.56 152 ASN A N 1
ATOM 1234 C CA . ASN A 1 152 ? -2.204 -6.180 -27.176 1.00 87.56 152 ASN A CA 1
ATOM 1235 C C . ASN A 1 152 ? -2.067 -7.426 -26.279 1.00 87.56 152 ASN A C 1
ATOM 1237 O O . ASN A 1 152 ? -3.058 -8.090 -25.983 1.00 87.56 152 ASN A O 1
ATOM 1241 N N . ARG A 1 153 ? -0.837 -7.764 -25.881 1.00 85.31 153 ARG A N 1
ATOM 1242 C CA . ARG A 1 153 ? -0.487 -8.915 -25.043 1.00 85.31 153 ARG A CA 1
ATOM 1243 C C . ARG A 1 153 ? 0.568 -8.509 -24.007 1.00 85.31 153 ARG A C 1
ATOM 1245 O O . ARG A 1 153 ? 1.223 -7.473 -24.145 1.00 85.31 153 ARG A O 1
ATOM 1252 N N . ARG A 1 154 ? 0.707 -9.310 -22.952 1.00 83.75 154 ARG A N 1
ATOM 1253 C CA . ARG A 1 154 ? 1.513 -8.977 -21.757 1.00 83.75 154 ARG A CA 1
ATOM 1254 C C . ARG A 1 154 ? 2.799 -9.785 -21.632 1.00 83.75 154 ARG A C 1
ATOM 1256 O O . ARG A 1 154 ? 3.742 -9.347 -20.990 1.00 83.75 154 ARG A O 1
ATOM 1263 N N . ASP A 1 155 ? 2.829 -10.942 -22.259 1.00 87.25 155 ASP A N 1
ATOM 1264 C CA . ASP A 1 155 ? 3.965 -11.840 -22.407 1.00 87.25 155 ASP A CA 1
ATOM 1265 C C . ASP A 1 155 ? 4.856 -11.388 -23.573 1.00 87.25 155 ASP A C 1
ATOM 1267 O O . ASP A 1 155 ? 5.029 -12.088 -24.568 1.00 87.25 155 ASP A O 1
ATOM 1271 N N . VAL A 1 156 ? 5.388 -10.168 -23.460 1.00 88.56 156 VAL A N 1
ATOM 1272 C CA . VAL A 1 156 ? 6.275 -9.559 -24.459 1.00 88.56 156 VAL A CA 1
ATOM 1273 C C . VAL A 1 156 ? 7.597 -9.159 -23.834 1.00 88.56 156 VAL A C 1
ATOM 1275 O O . VAL A 1 156 ? 7.644 -8.645 -22.717 1.00 88.56 156 VAL A O 1
ATOM 1278 N N . LEU A 1 157 ? 8.671 -9.350 -24.594 1.00 91.31 157 LEU A N 1
ATOM 1279 C CA . LEU A 1 157 ? 9.988 -8.809 -24.295 1.00 91.31 157 LEU A CA 1
ATOM 1280 C C . LEU A 1 157 ? 10.290 -7.696 -25.294 1.00 91.31 157 LEU A C 1
ATOM 1282 O O . LEU A 1 157 ? 10.176 -7.884 -26.504 1.00 91.31 157 LEU A O 1
ATOM 1286 N N . PHE A 1 158 ? 10.671 -6.531 -24.777 1.00 90.88 158 PHE A N 1
ATOM 1287 C CA . PHE A 1 158 ? 11.170 -5.437 -25.600 1.00 90.88 158 PHE A CA 1
ATOM 1288 C C . PHE A 1 158 ? 12.687 -5.544 -25.684 1.00 90.88 158 PHE A C 1
ATOM 1290 O O . PHE A 1 158 ? 13.364 -5.650 -24.664 1.00 90.88 158 PHE A O 1
ATOM 1297 N N . MET A 1 159 ? 13.208 -5.505 -26.904 1.00 91.62 159 MET A N 1
ATOM 1298 C CA . MET A 1 159 ? 14.633 -5.579 -27.194 1.00 91.62 159 MET A CA 1
ATOM 1299 C C . MET A 1 159 ? 14.977 -4.531 -28.254 1.00 91.62 159 MET A C 1
ATOM 1301 O O . MET A 1 159 ? 14.125 -4.163 -29.067 1.00 91.62 159 MET A O 1
ATOM 1305 N N . HIS A 1 160 ? 16.207 -4.016 -28.219 1.00 91.25 160 HIS A N 1
ATOM 1306 C CA . HIS A 1 160 ? 16.674 -3.057 -29.216 1.00 91.25 160 HIS A CA 1
ATOM 1307 C C . HIS A 1 160 ? 16.612 -3.684 -30.627 1.00 91.25 160 HIS A C 1
ATOM 1309 O O . HIS A 1 160 ? 17.016 -4.839 -30.772 1.00 91.25 160 HIS A O 1
ATOM 1315 N N . PRO A 1 161 ? 16.135 -2.970 -31.667 1.00 91.38 161 PRO A N 1
ATOM 1316 C CA . PRO A 1 161 ? 16.001 -3.526 -33.019 1.00 91.38 161 PRO A CA 1
ATOM 1317 C C . PRO A 1 161 ? 17.296 -4.114 -33.594 1.00 91.38 161 PRO A C 1
ATOM 1319 O O . PRO A 1 161 ? 17.261 -5.155 -34.252 1.00 91.38 161 PRO A O 1
ATOM 1322 N N . ASP A 1 162 ? 18.436 -3.485 -33.308 1.00 91.44 162 ASP A N 1
ATOM 1323 C CA . ASP A 1 162 ? 19.745 -3.969 -33.766 1.00 91.44 162 ASP A CA 1
ATOM 1324 C C . ASP A 1 162 ? 20.091 -5.327 -33.152 1.00 91.44 162 ASP A C 1
ATOM 1326 O O . ASP A 1 162 ? 20.650 -6.187 -33.824 1.00 91.44 162 ASP A O 1
ATOM 1330 N N . GLU A 1 163 ? 19.691 -5.554 -31.901 1.00 90.44 163 GLU A N 1
ATOM 1331 C CA . GLU A 1 163 ? 19.962 -6.806 -31.200 1.00 90.44 163 GLU A CA 1
ATOM 1332 C C . GLU A 1 163 ? 19.043 -7.932 -31.671 1.00 90.44 163 GLU A C 1
ATOM 1334 O O . GLU A 1 163 ? 19.488 -9.058 -31.881 1.00 90.44 163 GLU A O 1
ATOM 1339 N N . ILE A 1 164 ? 17.777 -7.602 -31.944 1.00 91.38 164 ILE A N 1
ATOM 1340 C CA . ILE A 1 164 ? 16.842 -8.506 -32.623 1.00 91.38 164 ILE A CA 1
ATOM 1341 C C . ILE A 1 164 ? 17.444 -8.946 -33.967 1.00 91.38 164 ILE A C 1
ATOM 1343 O O . ILE A 1 164 ? 17.482 -10.137 -34.267 1.00 91.38 164 ILE A O 1
ATOM 1347 N N . SER A 1 165 ? 17.974 -7.992 -34.740 1.00 91.62 165 SER A N 1
ATOM 1348 C CA . SER A 1 165 ? 18.577 -8.251 -36.052 1.00 91.62 165 SER A CA 1
ATOM 1349 C C . SER A 1 165 ? 19.858 -9.084 -35.948 1.00 91.62 165 SER A C 1
ATOM 1351 O O . SER A 1 165 ? 20.026 -10.036 -36.708 1.00 91.62 165 SER A O 1
ATOM 1353 N N . ARG A 1 166 ? 20.737 -8.781 -34.980 1.00 89.50 166 ARG A N 1
ATOM 1354 C CA . ARG A 1 166 ? 21.975 -9.534 -34.712 1.00 89.50 166 ARG A CA 1
ATOM 1355 C C . ARG A 1 166 ? 21.697 -11.002 -34.391 1.00 89.50 166 ARG A C 1
ATOM 1357 O O . ARG A 1 166 ? 22.441 -11.871 -34.830 1.00 89.50 166 ARG A O 1
ATOM 1364 N N . LEU A 1 167 ? 20.628 -11.275 -33.642 1.00 89.75 167 LEU A N 1
ATOM 1365 C CA . LEU A 1 167 ? 20.204 -12.630 -33.278 1.00 89.75 167 LEU A CA 1
ATOM 1366 C C . LEU A 1 167 ? 19.432 -13.350 -34.399 1.00 89.75 167 LEU A C 1
ATOM 1368 O O . LEU A 1 167 ? 19.026 -14.498 -34.222 1.00 89.75 167 LEU A O 1
ATOM 1372 N N . GLY A 1 168 ? 19.197 -12.693 -35.541 1.00 91.75 168 GLY A N 1
ATOM 1373 C CA . GLY A 1 168 ? 18.372 -13.232 -36.625 1.00 91.75 168 GLY A CA 1
ATOM 1374 C C . GLY A 1 168 ? 16.894 -13.368 -36.247 1.00 91.75 168 GLY A C 1
ATOM 1375 O O . GLY A 1 168 ? 16.153 -14.112 -36.889 1.00 91.75 168 GLY A O 1
ATOM 1376 N N . TRP A 1 169 ? 16.455 -12.678 -35.194 1.00 91.75 169 TRP A N 1
ATOM 1377 C CA . TRP A 1 169 ? 15.060 -12.641 -34.783 1.00 91.75 169 TRP A CA 1
ATOM 1378 C C . TRP A 1 169 ? 14.288 -11.619 -35.607 1.00 91.75 169 TRP A C 1
ATOM 1380 O O . TRP A 1 169 ? 14.839 -10.706 -36.220 1.00 91.75 169 TRP A O 1
ATOM 1390 N N . GLN A 1 170 ? 12.970 -11.769 -35.611 1.00 87.50 170 GLN A N 1
ATOM 1391 C CA . GLN A 1 170 ? 12.070 -10.815 -36.237 1.00 87.50 170 GLN A CA 1
ATOM 1392 C C . GLN A 1 170 ? 11.071 -10.334 -35.201 1.00 87.50 170 GLN A C 1
ATOM 1394 O O . GLN A 1 170 ? 10.586 -11.105 -34.371 1.00 87.50 170 GLN A O 1
ATOM 1399 N N . LYS A 1 171 ? 10.757 -9.039 -35.252 1.00 82.38 171 LYS A N 1
ATOM 1400 C CA . LYS A 1 171 ? 9.660 -8.486 -34.465 1.00 82.38 171 LYS A CA 1
ATOM 1401 C C . LYS A 1 171 ? 8.377 -9.224 -34.847 1.00 82.38 171 LYS A C 1
ATOM 1403 O O . LYS A 1 171 ? 8.080 -9.359 -36.030 1.00 82.38 171 LYS A O 1
ATOM 1408 N N . GLU A 1 172 ? 7.597 -9.650 -33.858 1.00 75.56 172 GLU A N 1
ATOM 1409 C CA . GLU A 1 172 ? 6.256 -10.173 -34.115 1.00 75.56 172 GLU A CA 1
ATOM 1410 C C . GLU A 1 172 ? 5.397 -9.064 -34.757 1.00 75.56 172 GLU A C 1
ATOM 1412 O O . GLU A 1 172 ? 5.175 -8.008 -34.158 1.00 75.56 172 GLU A O 1
ATOM 1417 N N . ILE A 1 173 ? 4.954 -9.290 -35.996 1.00 64.81 173 ILE A N 1
ATOM 1418 C CA . ILE A 1 173 ? 4.022 -8.421 -36.721 1.00 64.81 173 ILE A CA 1
ATOM 1419 C C . ILE A 1 173 ? 2.649 -9.092 -36.622 1.00 64.81 173 ILE A C 1
ATOM 1421 O O . ILE A 1 173 ? 2.433 -10.145 -37.219 1.00 64.81 173 ILE A O 1
ATOM 1425 N N . ARG A 1 174 ? 1.738 -8.511 -35.839 1.00 56.66 174 ARG A N 1
ATOM 1426 C CA . ARG A 1 174 ? 0.319 -8.884 -35.788 1.00 56.66 174 ARG A CA 1
ATOM 1427 C C . ARG A 1 174 ? -0.543 -7.644 -35.923 1.00 56.66 174 ARG A C 1
ATOM 1429 O O . ARG A 1 174 ? -0.206 -6.638 -35.258 1.00 56.66 174 ARG A O 1
#

Radius of gyration: 26.94 Å; Cα contacts (8 Å, |Δi|>4): 122; chains: 1; bounding box: 63×40×62 Å

Secondary structure (DSSP, 8-state):
--EE------SPPS-TT---HHHHHHHHHHHHH-TT-SS-HHHHHH-HHHHHHHHHHHSTT-TTHHHHHHH-TT-EEPP-GGGGT---STTSS-------S----HHHHHHHHS---TT--------------TTEETTEES-S-BTTTTBS-SS-----HHHHHHTT------

pLDDT: mean 87.28, std 11.41, range [52.09, 97.5]

Mean predicted aligned error: 8.76 Å

Foldseek 3Di:
DFFDADDDDPDDDPDPPDADPLQVVLVVCCVVVHCPDPDNSNVCSVDVVVVLVVCCVPDPQSPPVVVQNVVDNRGDGRDDCVVVQQDPDPVRHDDDDDDPDDPDPVLVVVVVPPPPPPVPPDRDGDDDDDDDAPQDDDPDGNAQARPVVGDRHDPDDDDDPVVCVVVVHDDDDD

Sequence (174 aa):
MCQIVPTQGKLKPVSDNLKSEAKIIAELATHVLGADSSIPWLAMSEDFDLIRDYIAQAINGFENFNQRIRTNERGFHLYHAARHRVWNTESGKAQFEVPHYSITYVAAQMADTHDIDHEDTTQKVWQLTSVRSHDQFNTMIFGFKDRYRQTNRRDVLFMHPDEISRLGWQKEIR